Protein AF-A0A3N4KZV4-F1 (afdb_monomer_lite)

Structure (mmCIF, N/CA/C/O backbone):
data_AF-A0A3N4KZV4-F1
#
_entry.id   AF-A0A3N4KZV4-F1
#
loop_
_atom_site.group_PDB
_atom_site.id
_atom_site.type_symbol
_atom_site.label_atom_id
_atom_site.label_alt_id
_atom_site.label_comp_id
_atom_site.label_asym_id
_atom_site.label_entity_id
_atom_site.label_seq_id
_atom_site.pdbx_PDB_ins_code
_atom_site.Cartn_x
_atom_site.Cartn_y
_atom_site.Cartn_z
_atom_site.occupancy
_atom_site.B_iso_or_equiv
_atom_site.auth_seq_id
_atom_site.auth_comp_id
_atom_site.auth_asym_id
_atom_site.auth_atom_id
_atom_site.pdbx_PDB_model_num
ATOM 1 N N . MET A 1 1 ? 27.620 6.483 -26.073 1.00 62.25 1 MET A N 1
ATOM 2 C CA . MET A 1 1 ? 27.693 5.560 -24.919 1.00 62.25 1 MET A CA 1
ATOM 3 C C . MET A 1 1 ? 27.708 4.151 -25.482 1.00 62.25 1 MET A C 1
ATOM 5 O O . MET A 1 1 ? 27.008 3.926 -26.460 1.00 62.25 1 MET A O 1
ATOM 9 N N . SER A 1 2 ? 28.552 3.253 -24.972 1.00 85.75 2 SER A N 1
ATOM 10 C CA . SER A 1 2 ? 28.597 1.861 -25.447 1.00 85.75 2 SER A CA 1
ATOM 11 C C . SER A 1 2 ? 27.371 1.084 -24.955 1.00 85.75 2 SER A C 1
ATOM 13 O O . SER A 1 2 ? 26.940 1.294 -23.821 1.00 85.75 2 SER A O 1
ATOM 15 N N . ASP A 1 3 ? 26.849 0.147 -25.752 1.00 82.44 3 ASP A N 1
ATOM 16 C CA . ASP A 1 3 ? 25.701 -0.704 -25.386 1.00 82.44 3 ASP A CA 1
ATOM 17 C C . ASP A 1 3 ? 25.912 -1.458 -24.063 1.00 82.44 3 ASP A C 1
ATOM 19 O O . ASP A 1 3 ? 24.958 -1.727 -23.332 1.00 82.44 3 ASP A O 1
ATOM 23 N N . LYS A 1 4 ? 27.171 -1.766 -23.720 1.00 84.31 4 LYS A N 1
ATOM 24 C CA . LYS A 1 4 ? 27.532 -2.376 -22.431 1.00 84.31 4 LYS A CA 1
ATOM 25 C C . LYS A 1 4 ? 27.303 -1.417 -21.259 1.00 84.31 4 LYS A C 1
ATOM 27 O O . LYS A 1 4 ? 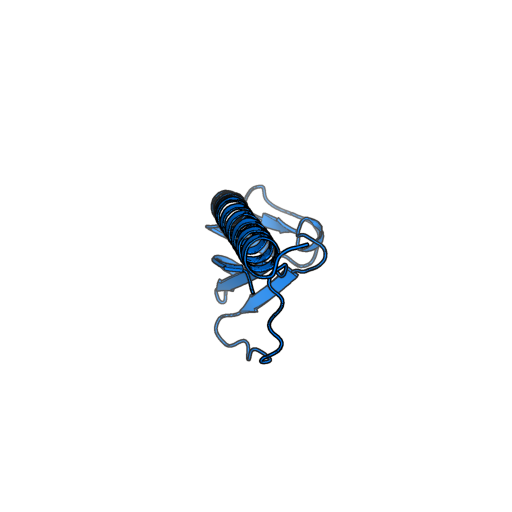26.689 -1.802 -20.272 1.00 84.31 4 LYS A O 1
ATOM 32 N N . GLN A 1 5 ? 27.710 -0.157 -21.411 1.00 85.50 5 GLN A N 1
ATOM 33 C CA . GLN A 1 5 ? 27.548 0.877 -20.382 1.00 85.50 5 GLN A CA 1
ATOM 34 C C . GLN A 1 5 ? 26.070 1.243 -20.177 1.00 85.50 5 GLN A C 1
ATOM 36 O O . GLN A 1 5 ? 25.644 1.502 -19.056 1.00 85.50 5 GLN A O 1
ATOM 41 N N . GLN A 1 6 ? 25.269 1.226 -21.249 1.00 79.31 6 GLN A N 1
ATOM 42 C CA . GLN A 1 6 ? 23.834 1.511 -21.173 1.00 79.31 6 GLN A CA 1
ATOM 43 C C . GLN A 1 6 ? 23.075 0.437 -20.374 1.00 79.31 6 GLN A C 1
ATOM 45 O O . GLN A 1 6 ? 22.195 0.761 -19.579 1.00 79.31 6 GLN A O 1
ATOM 50 N N . ARG A 1 7 ? 23.426 -0.843 -20.564 1.00 84.19 7 ARG A N 1
ATOM 51 C CA . ARG A 1 7 ? 22.820 -1.965 -19.827 1.00 84.19 7 ARG A CA 1
ATOM 52 C C . ARG A 1 7 ? 23.185 -1.940 -18.347 1.00 84.19 7 ARG A C 1
ATOM 54 O O . ARG A 1 7 ? 22.303 -2.105 -17.514 1.00 84.19 7 ARG A O 1
ATOM 61 N N . GLU A 1 8 ? 24.452 -1.689 -18.026 1.00 88.69 8 GLU A N 1
ATOM 62 C CA . GLU A 1 8 ? 24.906 -1.557 -16.635 1.00 88.69 8 GLU A CA 1
ATOM 63 C C . GLU A 1 8 ? 24.195 -0.408 -15.911 1.00 88.69 8 GLU A C 1
ATOM 65 O O . GLU A 1 8 ? 23.728 -0.591 -14.790 1.00 88.69 8 GLU A O 1
ATOM 70 N N . PHE A 1 9 ? 24.034 0.748 -16.567 1.00 85.69 9 PHE A N 1
ATOM 71 C CA . PHE A 1 9 ? 23.304 1.882 -15.996 1.00 85.69 9 PHE A CA 1
ATOM 72 C C . PHE A 1 9 ? 21.828 1.558 -15.719 1.00 85.69 9 PHE A C 1
ATOM 74 O O . PHE A 1 9 ? 21.306 1.916 -14.662 1.00 85.69 9 PHE A O 1
ATOM 81 N N . ASN A 1 10 ? 21.159 0.860 -16.644 1.00 87.56 10 ASN A N 1
ATOM 82 C CA . ASN A 1 10 ? 19.769 0.443 -16.450 1.00 87.56 10 ASN A CA 1
ATOM 83 C C . ASN A 1 10 ? 19.638 -0.537 -15.272 1.00 87.56 10 ASN A C 1
ATOM 85 O O . ASN A 1 10 ? 18.786 -0.330 -14.411 1.00 87.56 10 ASN A O 1
ATOM 89 N N . ASN A 1 11 ? 20.528 -1.530 -15.176 1.00 88.12 11 ASN A N 1
ATOM 90 C CA . ASN A 1 11 ? 20.524 -2.493 -14.072 1.00 88.12 11 ASN A CA 1
ATOM 91 C C . ASN A 1 11 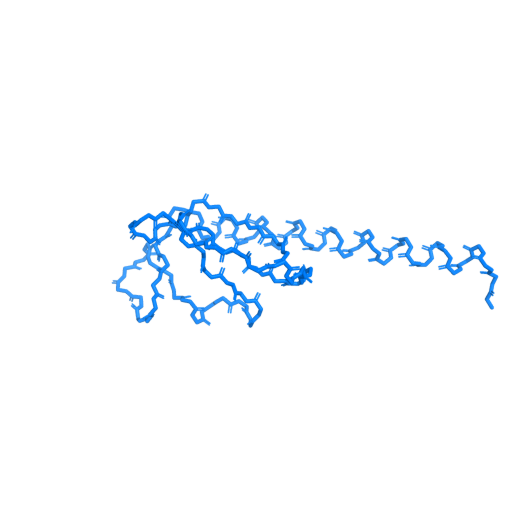? 20.749 -1.812 -12.712 1.00 88.12 11 ASN A C 1
ATOM 93 O O . ASN A 1 11 ? 19.990 -2.056 -11.777 1.00 88.12 11 ASN A O 1
ATOM 97 N N . LEU A 1 12 ? 21.730 -0.903 -12.610 1.00 87.75 12 LEU A N 1
ATOM 98 C CA . LEU A 1 12 ? 21.997 -0.166 -11.366 1.00 87.75 12 LEU A CA 1
ATOM 99 C C . LEU A 1 12 ? 20.779 0.638 -10.898 1.00 87.75 12 LEU A C 1
ATOM 101 O O . LEU A 1 12 ? 20.475 0.693 -9.705 1.00 87.75 12 LEU A O 1
ATOM 105 N N . ARG A 1 13 ? 20.081 1.285 -11.837 1.00 83.25 13 ARG A N 1
ATOM 106 C CA . ARG A 1 13 ? 18.883 2.069 -11.530 1.00 83.25 13 ARG A CA 1
ATOM 107 C C . ARG A 1 13 ? 17.755 1.182 -11.000 1.00 83.25 13 ARG A C 1
ATOM 109 O O . ARG A 1 13 ? 17.080 1.567 -10.044 1.00 83.25 13 ARG A O 1
ATOM 116 N N . ASP A 1 14 ? 17.554 0.016 -11.604 1.00 82.31 14 ASP A N 1
ATOM 117 C CA . ASP A 1 14 ? 16.504 -0.921 -11.201 1.00 82.31 14 ASP A CA 1
ATOM 118 C C . ASP A 1 14 ? 16.786 -1.544 -9.825 1.00 82.31 14 ASP A C 1
ATOM 120 O O . ASP A 1 14 ? 15.868 -1.667 -9.007 1.00 82.31 14 ASP A O 1
ATOM 124 N N . GLU A 1 15 ? 18.052 -1.851 -9.530 1.00 83.38 15 GLU A N 1
ATOM 125 C CA . GLU A 1 15 ? 18.511 -2.320 -8.217 1.00 83.38 15 GLU A CA 1
ATOM 126 C C . GLU A 1 15 ? 18.278 -1.270 -7.122 1.00 83.38 15 GLU A C 1
ATOM 128 O O . GLU A 1 15 ? 17.680 -1.577 -6.088 1.00 83.38 15 GLU A O 1
ATOM 133 N N . GLN A 1 16 ? 18.658 -0.009 -7.363 1.00 83.12 16 GLN A N 1
ATOM 134 C CA . GLN A 1 16 ? 18.408 1.092 -6.424 1.00 83.12 16 GLN A CA 1
ATOM 135 C C . GLN A 1 16 ? 16.909 1.309 -6.184 1.00 83.12 16 GLN A C 1
ATOM 137 O O . GLN A 1 16 ? 16.472 1.508 -5.049 1.00 83.12 16 GLN A O 1
ATOM 142 N N . ALA A 1 17 ? 16.093 1.230 -7.238 1.00 80.25 17 ALA A N 1
ATOM 143 C CA . ALA A 1 17 ? 14.646 1.332 -7.110 1.00 80.25 17 ALA A CA 1
ATOM 144 C C . ALA A 1 17 ? 14.057 0.156 -6.309 1.00 80.25 17 ALA A C 1
ATOM 146 O O . ALA A 1 17 ? 13.158 0.363 -5.494 1.00 80.25 17 ALA A O 1
ATOM 147 N N . ALA A 1 18 ? 14.560 -1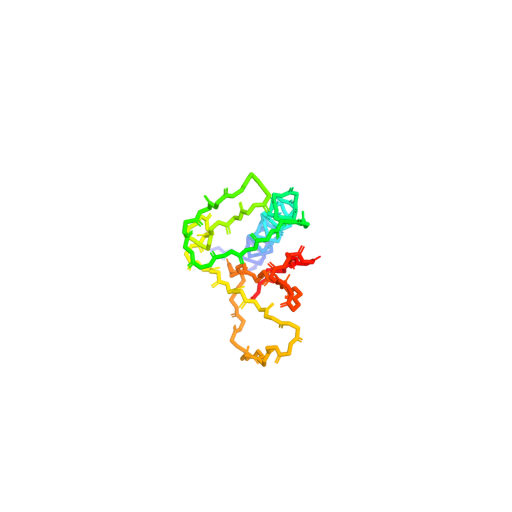.069 -6.496 1.00 81.00 18 ALA A N 1
ATOM 148 C CA . ALA A 1 18 ? 14.140 -2.237 -5.721 1.00 81.00 18 ALA A CA 1
ATOM 149 C C . ALA A 1 18 ? 14.507 -2.114 -4.238 1.00 81.00 18 ALA A C 1
ATOM 151 O O . ALA A 1 18 ? 13.663 -2.378 -3.380 1.00 81.00 18 ALA A O 1
ATOM 152 N N . GLN A 1 19 ? 15.719 -1.648 -3.942 1.00 84.00 19 GLN A N 1
ATOM 153 C CA . GLN A 1 19 ? 16.179 -1.427 -2.575 1.00 84.00 19 GLN A CA 1
ATOM 154 C C . GLN A 1 19 ? 15.349 -0.345 -1.867 1.00 84.00 19 GLN A C 1
ATOM 156 O O . GLN A 1 19 ? 14.890 -0.554 -0.743 1.00 84.00 19 GLN A O 1
ATOM 161 N N . ASN A 1 20 ? 15.074 0.772 -2.549 1.00 84.38 20 ASN A N 1
ATOM 162 C CA . ASN A 1 20 ? 14.225 1.841 -2.019 1.00 84.38 20 ASN A CA 1
ATOM 163 C C . ASN A 1 20 ? 12.799 1.351 -1.729 1.00 84.38 20 ASN A C 1
ATOM 165 O O . ASN A 1 20 ? 12.235 1.694 -0.692 1.00 84.38 20 ASN A O 1
ATOM 169 N N . ARG A 1 21 ? 12.222 0.509 -2.599 1.00 80.94 21 ARG A N 1
ATOM 170 C CA . ARG A 1 21 ? 10.904 -0.105 -2.360 1.00 80.94 21 ARG A CA 1
ATOM 171 C C . ARG A 1 21 ? 10.906 -1.041 -1.152 1.00 80.94 21 ARG A C 1
ATOM 173 O O . ARG A 1 21 ? 9.944 -1.018 -0.391 1.00 80.94 21 ARG A O 1
ATOM 180 N N . GLY A 1 22 ? 11.960 -1.841 -0.972 1.00 83.00 22 GLY A N 1
ATOM 181 C CA . GLY A 1 22 ? 12.122 -2.709 0.200 1.00 83.00 22 GLY A CA 1
ATOM 182 C C . GLY A 1 22 ? 12.150 -1.907 1.500 1.00 83.00 22 GLY A C 1
ATOM 183 O O . GLY A 1 22 ? 11.323 -2.130 2.379 1.00 83.00 22 GLY A O 1
ATOM 184 N N . SER A 1 23 ? 13.009 -0.889 1.557 1.00 88.06 23 SER A N 1
ATOM 185 C CA . SER A 1 23 ? 13.111 0.019 2.708 1.00 88.06 23 SER A CA 1
ATOM 186 C C . SER A 1 23 ? 11.793 0.753 2.998 1.00 88.06 23 SER A C 1
ATOM 188 O O . SER A 1 23 ? 11.342 0.827 4.141 1.00 88.06 23 SER A O 1
ATOM 190 N N . MET A 1 24 ? 11.108 1.243 1.958 1.00 87.12 24 MET A N 1
ATOM 191 C CA . MET A 1 24 ? 9.821 1.925 2.117 1.00 87.12 24 MET A CA 1
ATOM 192 C C . MET A 1 24 ? 8.724 0.974 2.608 1.00 87.12 24 MET A C 1
ATOM 194 O O . MET A 1 24 ? 7.938 1.350 3.477 1.00 87.12 24 MET A O 1
ATOM 198 N N . LYS A 1 25 ? 8.687 -0.264 2.100 1.00 89.62 25 LYS A N 1
ATOM 199 C CA . LYS A 1 25 ? 7.771 -1.309 2.572 1.00 89.62 25 LYS A CA 1
ATOM 200 C C . LYS A 1 25 ? 7.973 -1.572 4.063 1.00 89.62 25 LYS A C 1
ATOM 202 O O . LYS A 1 25 ? 7.005 -1.494 4.809 1.00 89.62 25 LYS A O 1
ATOM 207 N N . GLU A 1 26 ? 9.207 -1.815 4.495 1.00 91.00 26 GLU A N 1
ATOM 208 C CA . GLU A 1 26 ? 9.543 -2.083 5.901 1.00 91.00 26 GLU A CA 1
ATOM 209 C C . GLU A 1 26 ? 9.185 -0.902 6.814 1.00 91.00 26 GLU A C 1
ATOM 211 O O . GLU A 1 26 ? 8.612 -1.092 7.888 1.00 91.00 26 GLU A O 1
ATOM 216 N N . HIS A 1 27 ? 9.447 0.331 6.364 1.00 91.19 27 HIS A N 1
ATOM 217 C CA . HIS A 1 27 ? 9.074 1.544 7.091 1.00 91.19 27 HIS A CA 1
ATOM 218 C C . HIS A 1 27 ? 7.560 1.626 7.341 1.00 91.19 27 HIS A C 1
ATOM 220 O O . HIS A 1 27 ? 7.123 1.902 8.462 1.00 91.19 27 HIS A O 1
ATOM 226 N N . TRP A 1 28 ? 6.749 1.376 6.309 1.00 91.62 28 TRP A N 1
ATOM 227 C CA . TRP A 1 28 ? 5.291 1.402 6.435 1.00 91.62 28 TRP A CA 1
ATOM 228 C C . TRP A 1 28 ? 4.745 0.194 7.189 1.00 91.62 28 TRP A C 1
ATOM 230 O O . TRP A 1 28 ? 3.797 0.359 7.949 1.00 91.62 28 TRP A O 1
ATOM 240 N N . GLU A 1 29 ? 5.351 -0.984 7.049 1.00 91.88 29 GLU A N 1
ATOM 241 C CA . GLU A 1 29 ? 5.006 -2.167 7.843 1.00 91.88 29 GLU A CA 1
ATOM 242 C C . GLU A 1 29 ? 5.185 -1.883 9.332 1.00 91.88 29 GLU A C 1
ATOM 244 O O . GLU A 1 29 ? 4.228 -2.013 10.091 1.00 91.88 29 GLU A O 1
ATOM 249 N N . ALA A 1 30 ? 6.350 -1.382 9.746 1.00 91.75 30 ALA A N 1
ATOM 250 C CA . ALA A 1 30 ? 6.598 -1.026 11.143 1.00 91.75 30 ALA A CA 1
ATOM 251 C C . ALA A 1 30 ? 5.629 0.051 11.666 1.00 91.75 30 ALA A C 1
ATOM 253 O O . ALA A 1 30 ? 5.314 0.095 12.856 1.00 91.75 30 ALA A O 1
ATOM 254 N N . LYS A 1 31 ? 5.152 0.939 10.785 1.00 89.75 31 LYS A N 1
ATOM 255 C CA . LYS A 1 31 ? 4.274 2.050 11.160 1.00 89.75 31 LYS A CA 1
ATOM 256 C C . LYS A 1 31 ? 2.795 1.676 11.201 1.00 89.75 31 LYS A C 1
ATOM 258 O O . LYS A 1 31 ? 2.093 2.233 12.046 1.00 89.75 31 LYS A O 1
ATOM 263 N N . LEU A 1 32 ? 2.327 0.817 10.295 1.00 90.62 32 LEU A N 1
ATOM 264 C CA . LEU A 1 32 ? 0.906 0.542 10.056 1.00 90.62 32 LEU A CA 1
ATOM 265 C C . LEU A 1 32 ? 0.457 -0.830 10.553 1.00 90.62 32 LEU A C 1
ATOM 267 O O . LEU A 1 32 ? -0.713 -0.958 10.895 1.00 90.62 32 LEU A O 1
ATOM 271 N N . LEU A 1 33 ? 1.335 -1.837 10.613 1.00 90.62 33 LEU A N 1
ATOM 272 C CA . LEU A 1 33 ? 0.936 -3.179 11.048 1.00 90.62 33 LEU A CA 1
ATOM 273 C C . LEU A 1 33 ? 0.289 -3.141 12.436 1.00 90.62 33 LEU A C 1
ATOM 275 O O . LEU A 1 33 ? 0.838 -2.571 13.380 1.00 90.62 33 LEU A O 1
ATOM 279 N N . GLY A 1 34 ? -0.898 -3.741 12.542 1.00 88.44 34 GLY A N 1
ATOM 280 C CA . GLY A 1 34 ? -1.682 -3.786 13.776 1.00 88.44 34 GLY A CA 1
ATOM 281 C C . GLY A 1 34 ? -2.399 -2.480 14.135 1.00 88.44 34 GLY A C 1
ATOM 282 O O . GLY A 1 34 ? -3.055 -2.424 15.173 1.00 88.44 34 GLY A O 1
ATOM 283 N N . LYS A 1 35 ? -2.304 -1.434 13.304 1.00 90.25 35 LYS A N 1
ATOM 284 C CA . LYS A 1 35 ? -3.063 -0.188 13.473 1.00 90.25 35 LYS A CA 1
ATOM 285 C C . LYS A 1 35 ? -4.294 -0.167 12.587 1.00 90.25 35 LYS A C 1
ATOM 287 O O . LYS A 1 35 ? -4.300 -0.721 11.488 1.00 90.25 35 LYS A O 1
ATOM 292 N N . LYS A 1 36 ? -5.325 0.533 13.047 1.00 90.31 36 LYS A N 1
ATOM 293 C CA . LYS A 1 36 ? -6.586 0.674 12.324 1.00 90.31 36 LYS A CA 1
ATOM 294 C C . LYS A 1 36 ? -6.538 1.863 11.374 1.00 90.31 36 LYS A C 1
ATOM 296 O O . LYS A 1 36 ? -6.311 2.990 11.806 1.00 90.31 36 LYS A O 1
ATOM 301 N N . VAL A 1 37 ? -6.756 1.622 10.086 1.00 88.94 37 VAL A N 1
ATOM 302 C CA . VAL A 1 37 ? -6.734 2.671 9.061 1.00 88.94 37 VAL A CA 1
ATOM 303 C C . VAL A 1 37 ? -8.141 3.224 8.893 1.00 88.94 37 VAL A C 1
ATOM 305 O O . VAL A 1 37 ? -9.073 2.483 8.589 1.00 88.94 37 VAL A O 1
ATOM 308 N N . VAL A 1 38 ? -8.297 4.530 9.100 1.00 85.38 38 VAL A N 1
ATOM 309 C CA . VAL A 1 38 ? -9.594 5.210 9.039 1.00 85.38 38 VAL A CA 1
ATOM 310 C C . VAL A 1 38 ? -9.611 6.303 7.980 1.00 85.38 38 VAL A C 1
ATOM 312 O O . VAL A 1 38 ? -8.616 6.979 7.701 1.00 85.38 38 VAL A O 1
ATOM 315 N N . ASP A 1 39 ? -10.793 6.488 7.406 1.00 75.75 39 ASP A N 1
ATOM 316 C CA . ASP A 1 39 ? -11.094 7.569 6.481 1.00 75.75 39 ASP A CA 1
ATOM 317 C C . ASP A 1 39 ? -11.533 8.819 7.260 1.00 75.75 39 ASP A C 1
ATOM 319 O O . ASP A 1 39 ? -12.718 9.131 7.349 1.00 75.75 39 ASP A O 1
ATOM 323 N N . GLY A 1 40 ? -10.588 9.485 7.934 1.00 71.06 40 GLY A N 1
ATOM 324 C CA . GLY A 1 40 ? -10.897 10.702 8.685 1.00 71.06 40 GLY A CA 1
ATOM 325 C C . GLY A 1 40 ? -9.985 10.981 9.873 1.00 71.06 40 GLY A C 1
ATOM 326 O O . GLY A 1 40 ? -8.790 10.671 9.850 1.00 71.06 40 GLY A O 1
ATOM 327 N N . ALA A 1 41 ? -10.565 11.630 10.886 1.00 65.06 41 ALA A N 1
ATOM 328 C CA . ALA A 1 41 ? -9.872 12.021 12.104 1.00 65.06 41 ALA A CA 1
ATOM 329 C C . ALA A 1 41 ? -9.485 10.794 12.937 1.00 65.06 41 ALA A C 1
ATOM 331 O O . ALA A 1 41 ? -10.284 9.890 13.170 1.00 65.06 41 ALA A O 1
ATOM 332 N N . VAL A 1 42 ? -8.238 10.800 13.389 1.00 74.25 42 VAL A N 1
ATOM 333 C CA . VAL A 1 42 ? -7.658 9.795 14.276 1.00 74.25 42 VAL A CA 1
ATOM 334 C C . VAL A 1 42 ? -8.249 10.011 15.669 1.00 74.25 42 VAL A C 1
ATOM 336 O O . VAL A 1 42 ? -8.013 11.052 16.279 1.00 74.25 42 VAL A O 1
ATOM 339 N N . SER A 1 43 ? -9.047 9.063 16.162 1.00 64.69 43 SER A N 1
ATOM 340 C CA . SER A 1 43 ? -9.643 9.135 17.504 1.00 64.69 43 SER A CA 1
ATOM 341 C C . SER A 1 43 ? -8.752 8.510 18.577 1.00 64.69 43 SER A C 1
ATOM 343 O O . SER A 1 43 ? -8.859 8.860 19.749 1.00 64.69 43 SER A O 1
ATOM 345 N N . GLU A 1 44 ? -7.861 7.597 18.185 1.00 73.94 44 GLU A N 1
ATOM 346 C CA . GLU A 1 44 ? -7.018 6.820 19.095 1.00 73.94 44 GLU A CA 1
ATOM 347 C C . GLU A 1 44 ? -5.570 6.750 18.601 1.00 73.94 44 GLU A C 1
ATOM 349 O O . GLU A 1 44 ? -5.306 6.764 17.400 1.00 73.94 44 GLU A O 1
ATOM 354 N N . ALA A 1 45 ? -4.611 6.585 19.515 1.00 74.25 45 ALA A N 1
ATOM 355 C CA . ALA A 1 45 ? -3.193 6.430 19.166 1.00 74.25 45 ALA A CA 1
ATOM 356 C C . ALA A 1 45 ? -2.900 5.188 18.288 1.00 74.25 45 ALA A C 1
ATOM 358 O O . ALA A 1 45 ? -1.888 5.134 17.588 1.00 74.25 45 ALA A O 1
ATOM 359 N N . SER A 1 46 ? -3.791 4.195 18.324 1.00 78.50 46 SER A N 1
ATOM 360 C CA . SER A 1 46 ? -3.814 2.966 17.516 1.00 78.50 46 SER A CA 1
ATOM 361 C C . SER A 1 46 ? -4.479 3.144 16.144 1.00 78.50 46 SER A C 1
ATOM 363 O O . SER A 1 46 ? -4.482 2.206 15.344 1.00 78.50 46 SER A O 1
ATOM 365 N N . THR A 1 47 ? -5.040 4.321 15.853 1.00 84.00 47 THR A N 1
ATOM 366 C CA . THR A 1 47 ? -5.678 4.632 14.567 1.00 84.00 47 THR A CA 1
ATOM 367 C C . THR A 1 47 ? -4.748 5.460 13.681 1.00 84.00 47 THR A C 1
ATOM 369 O O . THR A 1 47 ? -3.894 6.202 14.163 1.00 84.00 47 THR A O 1
ATOM 372 N N . PHE A 1 48 ? -4.869 5.304 12.366 1.00 86.56 48 PHE A N 1
ATOM 373 C CA . PHE A 1 48 ? -4.051 6.002 11.381 1.00 86.56 48 PHE A CA 1
ATOM 374 C C . PHE A 1 48 ? -4.939 6.567 10.276 1.00 86.56 48 PHE A C 1
ATOM 376 O O . PHE A 1 48 ? -5.824 5.872 9.775 1.00 86.56 48 PHE A O 1
ATOM 383 N N . SER A 1 49 ? -4.717 7.825 9.894 1.00 87.25 49 SER A N 1
ATOM 384 C CA . SER A 1 49 ? -5.511 8.454 8.841 1.00 87.25 49 SER A CA 1
ATOM 385 C C . SER A 1 49 ? -4.989 8.056 7.468 1.00 87.25 49 SER A C 1
ATOM 387 O O . SER A 1 49 ? -3.781 8.072 7.223 1.00 87.25 49 SER A O 1
ATOM 389 N N . LYS A 1 50 ? -5.894 7.794 6.522 1.00 84.88 50 LYS A N 1
ATOM 390 C CA . LYS A 1 50 ? -5.515 7.626 5.111 1.00 84.88 50 LYS A CA 1
ATOM 391 C C . LYS A 1 50 ? -4.817 8.863 4.523 1.00 84.88 50 LYS A C 1
ATOM 393 O O . LYS A 1 50 ? -4.071 8.746 3.561 1.00 84.88 50 LYS A O 1
ATOM 398 N N . ASN A 1 51 ? -5.037 10.043 5.107 1.00 85.62 51 ASN A N 1
ATOM 399 C CA . ASN A 1 51 ? -4.436 11.295 4.639 1.00 85.62 51 ASN A CA 1
ATOM 400 C C . ASN A 1 51 ? -2.928 11.373 4.918 1.00 85.62 51 ASN A C 1
ATOM 402 O O . ASN A 1 51 ? -2.224 12.116 4.240 1.00 85.62 51 ASN A O 1
ATOM 406 N N . ASP A 1 52 ? -2.436 10.588 5.880 1.00 86.19 52 ASP A N 1
ATOM 407 C CA . ASP A 1 52 ? -1.012 10.507 6.219 1.00 86.19 52 ASP A CA 1
ATOM 408 C C . ASP A 1 52 ? -0.254 9.499 5.335 1.00 86.19 52 ASP A C 1
ATOM 410 O O . ASP A 1 52 ? 0.951 9.285 5.507 1.00 86.19 52 ASP A O 1
ATOM 414 N N . LEU A 1 53 ? -0.957 8.842 4.407 1.00 87.19 53 LEU A N 1
ATOM 415 C CA . LEU A 1 53 ? -0.376 7.927 3.433 1.00 87.19 53 LEU A CA 1
ATOM 416 C C . LEU A 1 53 ? 0.159 8.702 2.214 1.00 87.19 53 LEU A C 1
ATOM 418 O O . LEU A 1 53 ? -0.345 9.773 1.873 1.00 87.19 53 LEU A O 1
ATOM 422 N N . PRO A 1 54 ? 1.179 8.168 1.519 1.00 87.75 54 PRO A N 1
ATOM 423 C CA . PRO A 1 54 ? 1.733 8.797 0.322 1.00 87.75 54 PRO A CA 1
ATOM 424 C C . PRO A 1 54 ? 0.671 8.947 -0.773 1.00 87.75 54 PRO A C 1
ATOM 426 O O . PRO A 1 54 ? -0.257 8.152 -0.847 1.00 87.75 54 PRO A O 1
ATOM 429 N N . SER A 1 55 ? 0.815 9.925 -1.671 1.00 84.88 55 SER A N 1
ATOM 430 C CA . SER A 1 55 ? -0.197 10.228 -2.702 1.00 84.88 55 SER A CA 1
ATOM 431 C C . SER A 1 55 ? -0.607 9.016 -3.552 1.00 84.88 55 SER A C 1
ATOM 433 O O . SER A 1 55 ? -1.776 8.863 -3.895 1.00 84.88 55 SER A O 1
ATOM 435 N N . GLY A 1 56 ? 0.340 8.130 -3.862 1.00 87.19 56 GLY A N 1
ATOM 436 C CA . GLY A 1 56 ? 0.082 6.848 -4.507 1.00 87.19 56 GLY A CA 1
ATOM 437 C C . GLY A 1 56 ? -0.206 5.749 -3.490 1.00 87.19 56 GLY A C 1
ATOM 438 O O . GLY A 1 56 ? 0.633 4.871 -3.319 1.00 87.19 56 GLY A O 1
ATOM 439 N N . HIS A 1 57 ? -1.365 5.766 -2.829 1.00 91.06 57 HIS A N 1
ATOM 440 C CA . HIS A 1 57 ? -1.774 4.685 -1.927 1.00 91.06 57 HIS A CA 1
ATOM 441 C C . HIS A 1 57 ? -3.122 4.069 -2.308 1.00 91.06 57 HIS A C 1
ATOM 443 O O . HIS A 1 57 ? -3.950 4.686 -2.978 1.00 91.06 57 HIS A O 1
ATOM 449 N N . ARG A 1 58 ? -3.345 2.833 -1.863 1.00 89.69 58 ARG A N 1
ATOM 450 C CA . ARG A 1 58 ? -4.620 2.126 -1.980 1.00 89.69 58 ARG A CA 1
ATOM 451 C C . ARG A 1 58 ? -4.863 1.319 -0.715 1.00 89.69 58 ARG A C 1
ATOM 453 O O . ARG A 1 58 ? -4.007 0.538 -0.314 1.00 89.69 58 ARG A O 1
ATOM 460 N N . VAL A 1 59 ? -6.028 1.501 -0.104 1.00 89.94 59 VAL A N 1
ATOM 461 C CA . VAL A 1 59 ? -6.480 0.667 1.013 1.00 89.94 59 VAL A CA 1
ATOM 462 C C . VAL A 1 59 ? -7.341 -0.452 0.438 1.00 89.94 59 VAL A C 1
ATOM 464 O O . VAL A 1 59 ? -8.294 -0.189 -0.294 1.00 89.94 59 VAL A O 1
ATOM 467 N N . LEU A 1 60 ? -6.960 -1.692 0.716 1.00 89.69 60 LEU A N 1
ATOM 468 C CA . LEU A 1 60 ? -7.556 -2.905 0.177 1.00 89.69 60 LEU A CA 1
ATOM 469 C C . LEU A 1 60 ? -8.150 -3.708 1.325 1.00 89.69 60 LEU A C 1
ATOM 471 O O . LEU A 1 60 ? -7.421 -4.150 2.206 1.00 89.69 60 LEU A O 1
ATOM 475 N N . GLY A 1 61 ? -9.467 -3.894 1.310 1.00 88.81 61 GLY A N 1
ATOM 476 C CA . GLY A 1 61 ? -10.119 -4.850 2.202 1.00 88.81 61 GLY A CA 1
ATOM 477 C C . GLY A 1 61 ? -9.894 -6.294 1.749 1.00 88.81 61 GLY A C 1
ATOM 478 O O . GLY A 1 61 ? -9.537 -6.539 0.595 1.00 88.81 61 GLY A O 1
ATOM 479 N N . LYS A 1 62 ? -10.178 -7.244 2.644 1.00 82.12 62 LYS A N 1
ATOM 480 C CA . LYS A 1 62 ? -10.075 -8.698 2.421 1.00 82.12 62 LYS A CA 1
ATOM 481 C C . LYS A 1 62 ? -10.699 -9.195 1.106 1.00 82.12 62 LYS A C 1
ATOM 483 O O . LYS A 1 62 ? -10.082 -10.006 0.424 1.00 82.12 62 LYS A O 1
ATOM 488 N N . ASP A 1 63 ? -11.854 -8.653 0.720 1.00 79.06 63 ASP A N 1
ATOM 489 C CA . ASP A 1 63 ? -12.580 -9.034 -0.506 1.00 79.06 63 ASP A CA 1
ATOM 490 C C . ASP A 1 63 ? -12.460 -7.996 -1.638 1.00 79.06 63 ASP A C 1
ATOM 492 O O . ASP A 1 63 ? -13.263 -7.958 -2.573 1.00 79.06 63 ASP A O 1
ATOM 496 N N . SER A 1 64 ? -11.471 -7.100 -1.567 1.00 77.12 64 SER A N 1
ATOM 497 C CA . 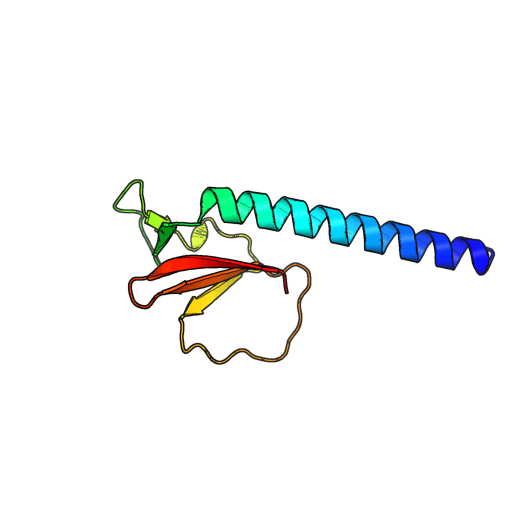SER A 1 64 ? -11.310 -6.056 -2.576 1.00 77.12 64 SER A CA 1
ATOM 498 C C . SER A 1 64 ? -10.775 -6.635 -3.888 1.00 77.12 64 SER A C 1
ATOM 500 O O . SER A 1 64 ? -9.663 -7.161 -3.956 1.00 77.12 64 SER A O 1
ATOM 502 N N . MET A 1 65 ? -11.558 -6.502 -4.961 1.00 76.44 65 MET A N 1
ATOM 503 C CA . MET A 1 65 ? -11.088 -6.818 -6.308 1.00 76.44 65 MET A CA 1
ATOM 504 C C . MET A 1 65 ? -10.031 -5.802 -6.748 1.00 76.44 65 MET A C 1
ATOM 506 O O . MET A 1 65 ? -10.260 -4.592 -6.724 1.00 76.44 65 MET A O 1
ATOM 510 N N . MET A 1 66 ? -8.873 -6.298 -7.185 1.00 70.94 66 MET A N 1
ATOM 511 C CA . MET A 1 66 ? -7.774 -5.459 -7.658 1.00 70.94 66 MET A CA 1
ATOM 512 C C . MET A 1 66 ? -7.761 -5.382 -9.183 1.00 70.94 66 MET A C 1
ATOM 514 O O . MET A 1 66 ? -7.820 -6.392 -9.881 1.00 70.94 66 MET A O 1
ATOM 518 N N 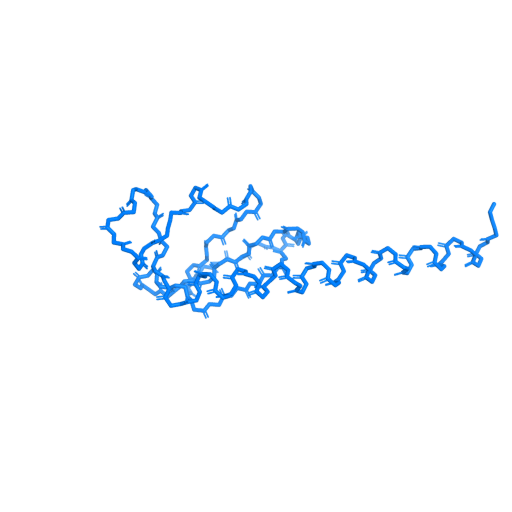. THR A 1 67 ? -7.622 -4.166 -9.698 1.00 73.75 67 THR A N 1
ATOM 519 C CA . THR A 1 67 ? -7.279 -3.907 -11.097 1.00 73.75 67 THR A CA 1
ATOM 520 C C . THR A 1 67 ? -5.815 -4.262 -11.370 1.00 73.75 67 THR A C 1
ATOM 522 O O . THR A 1 67 ? -4.955 -4.104 -10.502 1.00 73.75 67 THR A O 1
ATOM 525 N N . LEU A 1 68 ? -5.526 -4.730 -12.589 1.00 80.62 68 LEU A N 1
ATOM 526 C CA . LEU A 1 68 ? -4.189 -5.148 -13.043 1.00 80.62 68 LEU A CA 1
ATOM 527 C C . LEU A 1 68 ? -3.286 -3.970 -13.472 1.00 80.62 68 LEU A C 1
ATOM 529 O O . LEU A 1 68 ? -2.371 -4.145 -14.274 1.00 80.62 68 LEU A O 1
ATOM 533 N N . ASP A 1 69 ? -3.530 -2.756 -12.974 1.00 82.12 69 ASP A N 1
ATOM 534 C CA . ASP A 1 69 ? -2.682 -1.596 -13.252 1.00 82.12 69 ASP A CA 1
ATOM 535 C C . ASP A 1 69 ? -1.503 -1.560 -12.268 1.00 82.12 69 ASP A C 1
ATOM 537 O O . ASP A 1 69 ? -1.612 -1.053 -11.153 1.00 82.12 69 ASP A O 1
ATOM 541 N N . TYR A 1 70 ? -0.370 -2.146 -12.654 1.00 82.38 70 TYR A N 1
ATOM 542 C CA . TYR A 1 70 ? 0.832 -2.170 -11.816 1.00 82.38 70 TYR A CA 1
ATOM 543 C C . TYR A 1 70 ? 1.505 -0.793 -11.768 1.00 82.38 70 TYR A C 1
ATOM 545 O O . TYR A 1 70 ? 1.848 -0.221 -12.805 1.00 82.38 70 TYR A O 1
ATOM 553 N N . ARG A 1 71 ? 1.718 -0.270 -10.558 1.00 86.56 71 ARG A N 1
ATOM 554 C CA . ARG A 1 71 ? 2.428 0.985 -10.292 1.00 86.56 71 ARG A CA 1
ATOM 555 C C . ARG A 1 71 ? 3.502 0.736 -9.233 1.00 86.56 71 ARG A C 1
ATOM 557 O O . ARG A 1 71 ? 3.165 0.592 -8.060 1.00 86.56 71 ARG A O 1
ATOM 564 N N . PRO A 1 72 ? 4.793 0.707 -9.600 1.00 83.12 72 PRO A N 1
ATOM 565 C CA . PRO A 1 72 ? 5.862 0.322 -8.679 1.00 83.12 72 PRO A CA 1
ATOM 566 C C . PRO A 1 72 ? 6.018 1.278 -7.486 1.00 83.12 72 PRO A C 1
ATOM 568 O O . PRO A 1 72 ? 6.514 0.859 -6.440 1.00 83.12 72 PRO A O 1
ATOM 571 N N . GLU A 1 73 ? 5.602 2.541 -7.618 1.00 84.44 73 GLU A N 1
ATOM 572 C CA . GLU A 1 73 ? 5.574 3.508 -6.514 1.00 84.44 73 GLU A CA 1
ATOM 573 C C . GLU A 1 73 ? 4.331 3.426 -5.605 1.00 84.44 73 GLU A C 1
ATOM 575 O O . GLU A 1 73 ? 4.284 4.125 -4.593 1.00 84.44 73 GLU A O 1
ATOM 580 N N . ARG A 1 74 ? 3.321 2.605 -5.931 1.00 90.69 74 ARG A N 1
ATOM 581 C CA . ARG A 1 74 ? 2.059 2.566 -5.178 1.00 90.69 74 ARG A CA 1
ATOM 582 C C . ARG A 1 74 ? 2.183 1.746 -3.896 1.00 90.69 74 ARG A C 1
ATOM 584 O O . ARG A 1 74 ? 2.599 0.591 -3.929 1.00 90.69 74 ARG A O 1
ATOM 591 N N . LEU A 1 75 ? 1.731 2.323 -2.786 1.00 91.69 75 LEU A N 1
ATOM 592 C CA . LEU A 1 75 ? 1.584 1.657 -1.495 1.00 91.69 75 LEU A CA 1
ATOM 593 C C . LEU A 1 75 ? 0.193 1.021 -1.381 1.00 91.69 75 LEU A C 1
ATOM 595 O O . LEU A 1 75 ? -0.812 1.720 -1.269 1.00 91.69 75 LEU A O 1
ATOM 599 N N . ASN A 1 76 ? 0.119 -0.303 -1.363 1.00 91.38 76 ASN A N 1
ATOM 600 C CA . ASN A 1 76 ? -1.105 -1.027 -1.041 1.00 91.38 76 ASN A CA 1
ATOM 601 C C . ASN A 1 76 ? -1.109 -1.409 0.441 1.00 91.38 76 ASN A C 1
ATOM 603 O O . ASN A 1 76 ? -0.223 -2.134 0.907 1.00 91.38 76 ASN A O 1
ATOM 607 N N . VAL A 1 77 ? -2.136 -0.960 1.152 1.00 92.25 77 VAL A N 1
ATOM 608 C CA . VAL A 1 77 ? -2.395 -1.263 2.557 1.00 92.25 77 VAL A CA 1
ATOM 609 C C . VAL A 1 77 ? -3.535 -2.268 2.621 1.00 92.25 77 VAL A C 1
ATOM 611 O O . VAL A 1 77 ? -4.663 -1.934 2.274 1.00 92.25 77 VAL A O 1
ATOM 614 N N . HIS A 1 78 ? -3.243 -3.498 3.030 1.00 92.19 78 HIS A N 1
ATOM 615 C CA . HIS A 1 78 ? -4.244 -4.549 3.197 1.00 92.19 78 HIS A CA 1
ATOM 616 C C . HIS A 1 78 ? -4.793 -4.491 4.612 1.00 92.19 78 HIS A C 1
ATOM 618 O O . HIS A 1 78 ? -4.040 -4.621 5.583 1.00 92.19 78 HIS A O 1
ATOM 624 N N . VAL A 1 79 ? -6.100 -4.291 4.707 1.00 92.50 79 VAL A N 1
ATOM 625 C CA . VAL A 1 79 ? -6.834 -4.210 5.963 1.00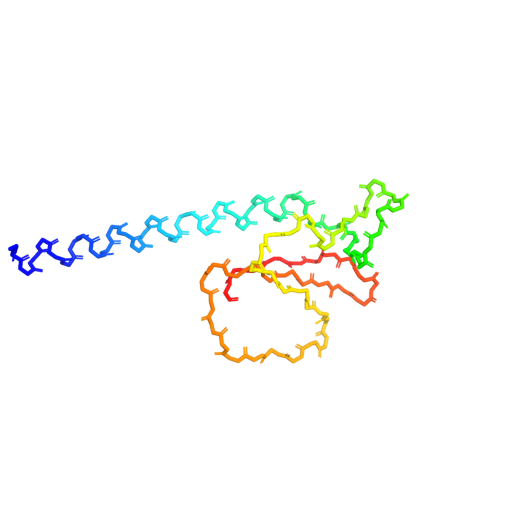 92.50 79 VAL A CA 1
ATOM 626 C C . VAL A 1 79 ? -7.811 -5.373 6.094 1.00 92.50 79 VAL A C 1
ATOM 628 O O . VAL A 1 79 ? -8.388 -5.837 5.106 1.00 92.50 79 VAL A O 1
ATOM 631 N N . ASP A 1 80 ? -7.991 -5.827 7.326 1.00 90.56 80 ASP A N 1
ATOM 632 C CA . ASP A 1 80 ? -8.995 -6.817 7.694 1.00 90.56 80 ASP A CA 1
ATOM 633 C C . ASP A 1 80 ? -10.403 -6.181 7.733 1.00 90.56 80 ASP A C 1
ATOM 635 O O . ASP A 1 80 ? -10.586 -4.985 7.486 1.00 90.56 80 ASP A O 1
ATOM 639 N N . GLU A 1 81 ? -11.431 -6.988 8.009 1.00 88.06 81 GLU A N 1
ATOM 640 C CA . GLU A 1 81 ? -12.842 -6.551 8.043 1.00 88.06 81 GLU A CA 1
ATOM 641 C C . GLU A 1 81 ? -13.107 -5.447 9.084 1.00 88.06 81 GLU A C 1
ATOM 643 O O . GLU A 1 81 ? -14.012 -4.629 8.929 1.00 88.06 81 GLU A O 1
ATOM 648 N N . ASP A 1 82 ? -12.289 -5.394 10.133 1.00 86.12 82 ASP A N 1
ATOM 649 C CA . ASP A 1 82 ? -12.335 -4.392 11.197 1.00 86.12 82 ASP A CA 1
ATOM 650 C C . ASP A 1 82 ? -11.594 -3.084 10.846 1.00 86.12 82 ASP A C 1
ATOM 652 O O . ASP A 1 82 ? -11.667 -2.113 11.613 1.00 86.12 82 ASP A O 1
ATOM 656 N N . GLY A 1 83 ? -10.904 -3.042 9.700 1.00 86.38 83 GLY A N 1
ATOM 657 C CA . GLY A 1 83 ? -10.060 -1.935 9.249 1.00 86.38 83 GLY A CA 1
ATOM 658 C C . GLY A 1 83 ? -8.626 -1.967 9.789 1.00 86.38 83 GLY A C 1
ATOM 659 O O . GLY A 1 83 ? -7.895 -0.988 9.618 1.00 86.38 83 GLY A O 1
ATOM 660 N N . THR A 1 84 ? -8.206 -3.049 10.449 1.00 91.31 84 THR A N 1
ATOM 661 C CA . THR A 1 84 ? -6.842 -3.211 10.966 1.00 91.31 84 THR A CA 1
ATOM 662 C C . THR A 1 84 ? -5.889 -3.606 9.847 1.00 91.31 84 THR A C 1
ATOM 664 O O . THR A 1 84 ? -6.148 -4.535 9.088 1.00 91.31 84 THR A O 1
ATOM 667 N N . CYS A 1 85 ? -4.763 -2.905 9.729 1.00 92.12 85 CYS A N 1
ATOM 668 C CA . CYS A 1 85 ? -3.745 -3.215 8.736 1.00 92.12 85 CYS A CA 1
ATOM 669 C C . CYS A 1 85 ? -3.017 -4.518 9.088 1.00 92.12 85 CYS A C 1
ATOM 671 O O . CYS A 1 85 ? -2.283 -4.598 10.077 1.00 92.12 85 CYS A O 1
ATOM 673 N N . ASN A 1 86 ? -3.174 -5.506 8.213 1.00 92.38 86 ASN A N 1
ATOM 674 C CA . ASN A 1 86 ? -2.574 -6.830 8.326 1.00 92.38 86 ASN A CA 1
ATOM 675 C C . ASN A 1 86 ? -1.298 -6.954 7.485 1.00 92.38 86 ASN A C 1
ATOM 677 O O . ASN A 1 86 ? -0.350 -7.634 7.872 1.00 92.38 86 ASN A O 1
ATOM 681 N N . ARG A 1 87 ? -1.254 -6.285 6.324 1.00 91.00 87 ARG A N 1
ATOM 682 C CA . ARG A 1 87 ? -0.155 -6.444 5.366 1.00 91.00 87 ARG A CA 1
ATOM 683 C C . ARG A 1 87 ? 0.058 -5.203 4.509 1.00 91.00 87 ARG A C 1
ATOM 685 O O . ARG A 1 87 ? -0.889 -4.542 4.103 1.00 91.00 87 ARG A O 1
ATOM 692 N N . ILE A 1 88 ? 1.312 -4.947 4.141 1.00 91.75 88 ILE A N 1
ATOM 693 C CA . ILE A 1 88 ? 1.691 -3.909 3.178 1.00 91.75 88 ILE A CA 1
ATOM 694 C C . ILE A 1 88 ? 2.321 -4.550 1.939 1.00 91.75 88 ILE A C 1
ATOM 696 O O . ILE A 1 88 ? 3.041 -5.548 2.012 1.00 91.75 88 ILE A O 1
ATOM 700 N N . SER A 1 89 ? 2.061 -3.970 0.770 1.00 90.38 89 SER A N 1
ATOM 701 C CA . SER A 1 89 ? 2.732 -4.349 -0.477 1.00 90.38 89 SER A CA 1
ATOM 702 C C . SER A 1 89 ? 2.948 -3.132 -1.370 1.00 90.38 89 SER A C 1
ATOM 704 O O . SER A 1 89 ? 2.141 -2.210 -1.353 1.00 90.38 89 SER A O 1
ATOM 706 N N . MET A 1 90 ? 4.026 -3.140 -2.151 1.00 87.31 90 MET A N 1
ATOM 707 C CA . MET A 1 90 ? 4.307 -2.111 -3.157 1.00 87.31 90 MET A CA 1
ATOM 708 C C . MET A 1 90 ? 3.925 -2.658 -4.538 1.00 87.31 90 MET A C 1
ATOM 710 O O . MET A 1 90 ? 4.306 -3.792 -4.841 1.00 87.31 90 MET A O 1
ATOM 714 N N . GLY A 1 91 ? 3.180 -1.900 -5.351 1.00 81.69 91 GLY A N 1
ATOM 715 C CA . GLY A 1 91 ? 2.801 -2.309 -6.716 1.00 81.69 91 GLY A CA 1
ATOM 716 C C . GLY A 1 91 ? 1.430 -1.868 -7.206 1.00 81.69 91 GLY A C 1
ATOM 717 O O . GLY A 1 91 ? 0.544 -1.492 -6.410 1.00 81.69 91 GLY A O 1
#

Organism: NCBI:txid1392247

pLDDT: mean 84.95, std 6.51, range [62.25, 92.5]

Sequence (91 aa):
MSDKQQREFNNLRDEQAAQNRGSMKEHWEAKLLGKKVVDGAVSEASTFSKNDLPSGHRVLGKDSMMTLDYRPERLNVHVDEDGTCNRISMG

Radius of gyration: 16.58 Å; chains: 1; bounding box: 41×21×45 Å

Foldseek 3Di:
DDPVVVVVVVVVVVVVLVVVLVVVQVVVCVVQAQAAEDDDDDPDPSYDYPVPDPPQEDEAEPPRDDDPDADQAHWYFYAYPRRGGHHIDGD

Secondary structure (DSSP, 8-state):
--HHHHHHHHHHHHHHHHHHHHHHHHHHHHHHTTPEEESS---STTEEEGGGS-SSEEEEETTPPPPS---TT-EEEEE-TTSBEEEEEE-

InterPro domains:
  IPR021719 Proteinase inhibitor I78 [PF11720] (42-91)